Protein AF-A0A1Z9GY76-F1 (afdb_monomer_lite)

pLDDT: mean 87.64, std 12.45, range [45.03, 96.06]

Secondary structure (DSSP, 8-state):
--HHHHHHHHHHTT--HHHHHHHHT--HHHHHHHHH-SSPPPHHHHHHHHHHHHHHHHHHHHT--

Sequence (65 aa):
MSYEDFIDALDELYMSIEEVAEKLGLEVDDVKAWEESDDEIPDSAVDLIKTERENRAADQIETDE

Foldseek 3Di:
DALVVLVVLCVVLVHDLCVLCVVLVHDSVVSVCSNVDPDDDDVSSVVVSVVSVVVVVVVVVVVPD

Structure (mmCIF, N/CA/C/O backbone):
data_AF-A0A1Z9GY76-F1
#
_entry.id   AF-A0A1Z9GY76-F1
#
loop_
_atom_site.group_PDB
_atom_site.id
_atom_site.type_symbol
_atom_site.label_atom_id
_atom_site.label_alt_id
_atom_site.label_comp_id
_atom_site.label_asym_id
_atom_site.label_entity_id
_atom_site.label_seq_id
_atom_site.pdbx_PDB_ins_code
_atom_site.Cartn_x
_atom_site.Cartn_y
_atom_site.Cartn_z
_atom_site.occupancy
_atom_site.B_iso_or_equiv
_atom_site.auth_seq_id
_atom_site.auth_comp_id
_atom_site.auth_asym_id
_atom_site.auth_atom_id
_atom_site.pdbx_PDB_model_num
ATOM 1 N N . MET A 1 1 ? -7.547 -4.143 -12.799 1.00 87.88 1 MET A N 1
ATOM 2 C CA . MET A 1 1 ? -6.793 -5.239 -12.131 1.00 87.88 1 MET A CA 1
ATOM 3 C C . MET A 1 1 ? -7.562 -5.602 -10.877 1.00 87.88 1 MET A C 1
ATOM 5 O O . MET A 1 1 ? -8.035 -4.684 -10.217 1.00 87.88 1 MET A O 1
ATOM 9 N N . SER A 1 2 ? -7.739 -6.888 -10.577 1.00 91.56 2 SER A N 1
ATOM 10 C CA . SER A 1 2 ? -8.398 -7.329 -9.336 1.00 91.56 2 SER A CA 1
ATOM 11 C C . SER A 1 2 ? -7.422 -7.289 -8.159 1.00 91.56 2 SER A C 1
ATOM 13 O O . SER A 1 2 ? -6.213 -7.328 -8.378 1.00 91.56 2 SER A O 1
ATOM 15 N N . TYR A 1 3 ? -7.924 -7.245 -6.921 1.00 92.19 3 TYR A N 1
ATOM 16 C CA . TYR A 1 3 ? -7.068 -7.262 -5.727 1.00 92.19 3 TYR A CA 1
ATOM 17 C C . TYR A 1 3 ? -6.135 -8.478 -5.689 1.00 92.19 3 TYR A C 1
ATOM 19 O O . TYR A 1 3 ? -4.946 -8.325 -5.443 1.00 92.19 3 TYR A O 1
ATOM 27 N N . GLU A 1 4 ? -6.639 -9.669 -6.019 1.00 92.25 4 GLU A N 1
ATOM 28 C CA . GLU A 1 4 ? -5.825 -10.892 -6.079 1.00 92.25 4 GLU A CA 1
ATOM 29 C C . GLU A 1 4 ? -4.647 -10.767 -7.062 1.00 92.25 4 GLU A C 1
ATOM 31 O O . GLU A 1 4 ? -3.522 -11.111 -6.718 1.00 92.25 4 GLU A O 1
ATOM 36 N N . ASP A 1 5 ? -4.891 -10.216 -8.255 1.00 93.38 5 ASP A N 1
ATOM 37 C CA . ASP A 1 5 ? -3.868 -9.991 -9.291 1.00 93.38 5 ASP A CA 1
ATOM 38 C C . ASP A 1 5 ? -2.858 -8.913 -8.858 1.00 93.38 5 ASP A C 1
ATOM 40 O O . ASP A 1 5 ? -1.661 -9.026 -9.109 1.00 93.38 5 ASP A O 1
ATOM 44 N N . PHE A 1 6 ? -3.323 -7.906 -8.115 1.00 93.88 6 PHE A N 1
ATOM 45 C CA . PHE A 1 6 ? -2.457 -6.904 -7.503 1.00 93.88 6 PHE A CA 1
ATOM 46 C C . PHE A 1 6 ? -1.534 -7.509 -6.441 1.00 93.88 6 PHE A C 1
ATOM 48 O O . PHE A 1 6 ? -0.340 -7.224 -6.455 1.00 93.88 6 PHE A O 1
ATOM 55 N N . ILE A 1 7 ? -2.050 -8.365 -5.553 1.00 94.44 7 ILE A N 1
ATOM 56 C CA . ILE A 1 7 ? -1.232 -9.051 -4.544 1.00 94.44 7 ILE A CA 1
ATOM 57 C C . ILE A 1 7 ? -0.223 -10.005 -5.191 1.00 94.44 7 ILE A C 1
ATOM 59 O O . ILE A 1 7 ? 0.928 -10.033 -4.761 1.00 94.44 7 ILE A O 1
ATOM 63 N N . ASP A 1 8 ? -0.615 -10.736 -6.237 1.00 94.38 8 ASP A N 1
ATOM 64 C CA . ASP A 1 8 ? 0.300 -11.606 -6.989 1.00 94.38 8 ASP A CA 1
ATOM 65 C C . ASP A 1 8 ? 1.458 -10.796 -7.598 1.00 94.38 8 ASP A C 1
ATOM 67 O O . ASP A 1 8 ? 2.629 -11.124 -7.407 1.00 94.38 8 ASP A O 1
ATOM 71 N N . ALA A 1 9 ? 1.148 -9.650 -8.213 1.00 94.12 9 ALA A N 1
ATOM 72 C CA . ALA A 1 9 ? 2.161 -8.753 -8.757 1.00 94.12 9 ALA A CA 1
ATOM 73 C C . ALA A 1 9 ? 3.079 -8.152 -7.676 1.00 94.12 9 ALA A C 1
ATOM 75 O O . ALA A 1 9 ? 4.268 -7.938 -7.922 1.00 94.12 9 ALA A O 1
ATOM 76 N N . LEU A 1 10 ? 2.561 -7.882 -6.474 1.00 93.50 10 LEU A N 1
ATOM 77 C CA . LEU A 1 10 ? 3.385 -7.459 -5.341 1.00 93.50 10 LEU A CA 1
ATOM 78 C C . LEU A 1 10 ? 4.349 -8.559 -4.888 1.00 93.50 10 LEU A C 1
ATOM 80 O O . LEU A 1 10 ? 5.516 -8.257 -4.634 1.00 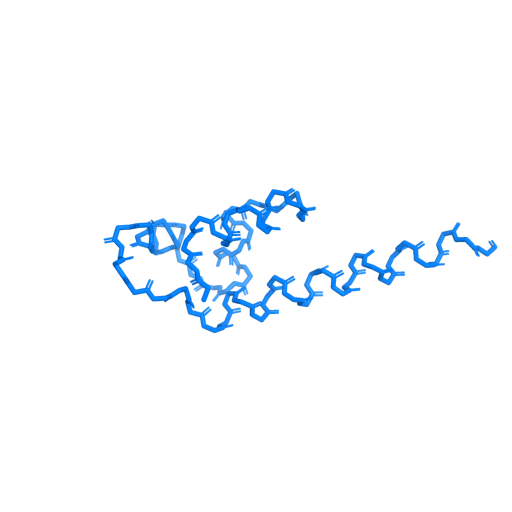93.50 10 LEU A O 1
ATOM 84 N N . ASP A 1 11 ? 3.903 -9.816 -4.835 1.00 92.88 11 ASP A N 1
ATOM 85 C CA . ASP A 1 11 ? 4.758 -10.961 -4.496 1.00 92.88 11 ASP A CA 1
ATOM 86 C C . ASP A 1 11 ? 5.879 -11.143 -5.535 1.00 92.88 11 ASP A C 1
ATOM 88 O O . ASP A 1 11 ? 7.052 -11.232 -5.163 1.00 92.88 11 ASP A O 1
ATOM 92 N N . GLU A 1 12 ? 5.560 -11.046 -6.836 1.00 92.38 12 GLU A N 1
ATOM 93 C CA . GLU A 1 12 ? 6.559 -11.031 -7.920 1.00 92.38 12 GLU A CA 1
ATOM 94 C C . GLU A 1 12 ? 7.600 -9.911 -7.728 1.00 92.38 12 GLU A C 1
ATOM 96 O O . GLU A 1 12 ? 8.795 -10.071 -8.012 1.00 92.38 12 GLU A O 1
ATOM 101 N N . LEU A 1 13 ? 7.153 -8.753 -7.237 1.00 91.31 13 LEU A N 1
ATOM 102 C CA . LEU A 1 13 ? 7.990 -7.589 -6.967 1.00 91.31 13 LEU A CA 1
ATOM 103 C C . LEU A 1 13 ? 8.677 -7.637 -5.593 1.00 91.31 13 LEU A C 1
ATOM 105 O O . LEU A 1 13 ? 9.522 -6.785 -5.318 1.00 91.31 13 LEU A O 1
ATOM 109 N N . TYR A 1 14 ? 8.433 -8.660 -4.768 1.00 91.38 14 TYR A N 1
ATOM 110 C CA . TYR A 1 14 ? 8.826 -8.698 -3.352 1.00 91.38 14 TYR A CA 1
ATOM 111 C C . TYR A 1 14 ? 8.466 -7.398 -2.608 1.00 91.38 14 TYR A C 1
ATOM 113 O O . TYR A 1 14 ? 9.229 -6.939 -1.759 1.00 91.38 14 TYR A O 1
ATOM 121 N N . MET A 1 15 ? 7.334 -6.791 -2.966 1.00 91.56 15 MET A N 1
ATOM 122 C CA . MET A 1 15 ? 6.843 -5.538 -2.403 1.00 91.56 15 MET A CA 1
ATOM 123 C C . MET A 1 15 ? 5.724 -5.816 -1.403 1.00 91.56 15 MET A C 1
ATOM 125 O O . MET A 1 15 ? 4.884 -6.688 -1.611 1.00 91.56 15 MET A O 1
ATOM 129 N N . SER A 1 16 ? 5.691 -5.056 -0.312 1.00 94.94 16 SER A N 1
ATOM 130 C CA . SER A 1 16 ? 4.624 -5.175 0.687 1.00 94.94 16 SER A CA 1
ATOM 131 C C . SER A 1 16 ? 3.519 -4.144 0.471 1.00 94.94 16 SER A C 1
ATOM 133 O O . SER A 1 16 ? 3.771 -3.040 -0.004 1.00 94.94 16 SER A O 1
ATOM 135 N N . ILE A 1 17 ? 2.296 -4.454 0.918 1.00 94.38 17 ILE A N 1
ATOM 136 C CA . ILE A 1 17 ? 1.172 -3.497 0.926 1.00 94.38 17 ILE A CA 1
ATOM 137 C C . ILE A 1 17 ? 1.554 -2.189 1.638 1.00 94.38 17 ILE A C 1
ATOM 139 O O . ILE A 1 17 ? 1.132 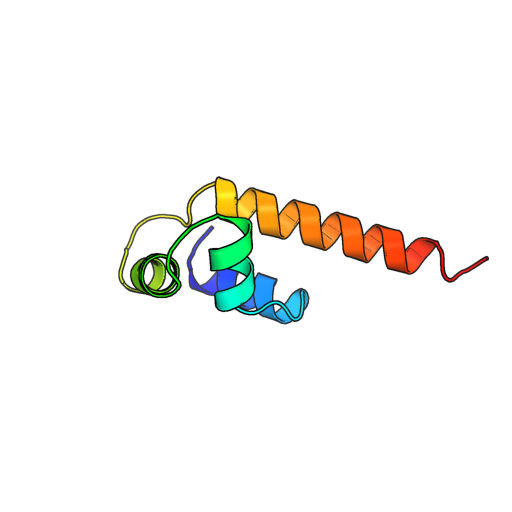-1.116 1.220 1.00 94.38 17 ILE A O 1
ATOM 143 N N . GLU A 1 18 ? 2.371 -2.271 2.690 1.00 95.56 18 GLU A N 1
ATOM 144 C CA . GLU A 1 18 ? 2.881 -1.105 3.423 1.00 95.56 18 GLU A CA 1
ATOM 145 C C . GLU A 1 18 ? 3.693 -0.163 2.526 1.00 95.56 18 GLU A C 1
ATOM 147 O O . GLU A 1 18 ? 3.501 1.049 2.574 1.00 95.56 18 GLU A O 1
ATOM 152 N N . GLU A 1 19 ? 4.545 -0.716 1.661 1.00 94.31 19 GLU A N 1
ATOM 153 C CA . GLU A 1 19 ? 5.334 0.071 0.711 1.00 94.31 19 GLU A CA 1
ATOM 154 C C . GLU A 1 19 ? 4.452 0.689 -0.368 1.00 94.31 19 GLU A C 1
ATOM 156 O O . GLU A 1 19 ? 4.645 1.845 -0.734 1.00 94.31 19 GLU A O 1
ATOM 161 N N . VAL A 1 20 ? 3.456 -0.049 -0.862 1.00 94.44 20 VAL A N 1
ATOM 162 C CA . VAL A 1 20 ? 2.496 0.494 -1.831 1.00 94.44 20 VAL A CA 1
ATOM 163 C C . VAL A 1 20 ? 1.725 1.654 -1.216 1.00 94.44 20 VAL A C 1
ATOM 165 O O . VAL A 1 20 ? 1.625 2.713 -1.829 1.00 94.44 20 VAL A O 1
ATOM 168 N N . ALA A 1 21 ? 1.204 1.470 -0.004 1.00 95.62 21 ALA A N 1
ATOM 169 C CA . ALA A 1 21 ? 0.482 2.504 0.720 1.00 95.62 21 ALA A CA 1
ATOM 170 C C . ALA A 1 21 ? 1.359 3.754 0.889 1.00 95.62 21 ALA A C 1
ATOM 172 O O . ALA A 1 21 ? 0.933 4.850 0.536 1.00 95.62 21 ALA A O 1
ATOM 173 N N . GLU A 1 22 ? 2.621 3.589 1.299 1.00 94.81 22 GLU A N 1
ATOM 174 C CA . GLU A 1 22 ? 3.581 4.692 1.397 1.00 94.81 22 GLU A CA 1
ATOM 175 C C . GLU A 1 22 ? 3.822 5.384 0.044 1.00 94.81 22 GLU A C 1
ATOM 177 O O . GLU A 1 22 ? 3.704 6.609 -0.049 1.00 94.81 22 GLU A O 1
ATOM 182 N N . LYS A 1 23 ? 4.103 4.622 -1.024 1.00 93.81 23 LYS A N 1
ATOM 183 C CA . LYS A 1 23 ? 4.371 5.170 -2.366 1.00 93.81 23 LYS A CA 1
ATOM 184 C C . LYS A 1 23 ? 3.162 5.888 -2.964 1.00 93.81 23 LYS A C 1
ATOM 186 O O . LYS A 1 23 ? 3.331 6.866 -3.691 1.00 93.81 23 LYS A O 1
ATOM 191 N N . LEU A 1 24 ? 1.954 5.420 -2.658 1.00 93.75 24 LEU A N 1
ATOM 192 C CA . LEU A 1 24 ? 0.701 6.034 -3.096 1.00 93.75 24 LEU A CA 1
ATOM 193 C C . LEU A 1 24 ? 0.216 7.149 -2.161 1.00 93.75 24 LEU A C 1
ATOM 195 O O . LEU A 1 24 ? -0.720 7.866 -2.513 1.00 93.75 24 LEU A O 1
ATOM 199 N N . GLY A 1 25 ? 0.837 7.318 -0.990 1.00 95.62 25 GLY A N 1
ATOM 200 C CA . GLY A 1 25 ? 0.391 8.264 0.031 1.00 95.62 25 GLY A CA 1
ATOM 201 C C . GLY A 1 25 ? -0.976 7.908 0.627 1.00 95.62 25 GLY A C 1
ATOM 202 O O . GLY A 1 25 ? -1.747 8.808 0.957 1.00 95.62 25 GLY A O 1
ATOM 203 N N . LEU A 1 26 ? -1.281 6.615 0.719 1.00 95.12 26 LEU A N 1
ATOM 204 C CA . LEU A 1 26 ? -2.512 6.053 1.273 1.00 95.12 26 LEU A CA 1
ATOM 205 C C . LEU A 1 26 ? -2.243 5.386 2.623 1.00 95.12 26 LEU A C 1
ATOM 207 O O . LEU A 1 26 ? -1.098 5.074 2.957 1.00 95.12 26 LEU A O 1
ATOM 211 N N . GLU A 1 27 ? -3.294 5.132 3.401 1.00 96.06 27 GLU A N 1
ATOM 212 C CA . GLU A 1 27 ? -3.162 4.292 4.588 1.00 96.06 27 GLU A CA 1
ATOM 213 C C . GLU A 1 27 ? -3.148 2.810 4.189 1.00 96.06 27 GLU A C 1
ATOM 215 O O . GLU A 1 27 ? -3.768 2.388 3.212 1.00 96.06 27 GLU A O 1
ATOM 220 N N . VAL A 1 28 ? -2.439 1.984 4.961 1.00 95.00 28 VAL A N 1
ATOM 221 C CA . VAL A 1 28 ? -2.388 0.528 4.7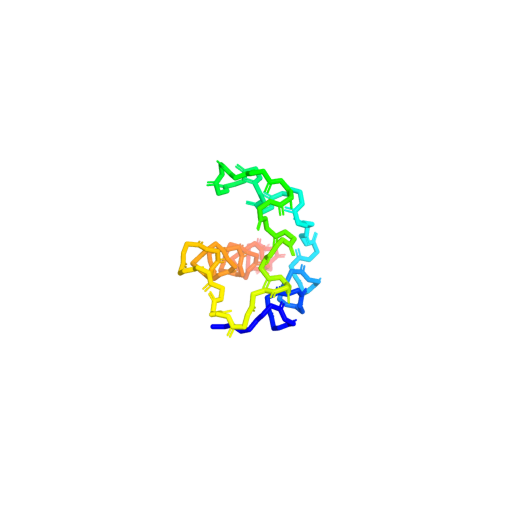32 1.00 95.00 28 VAL A CA 1
ATOM 222 C C . VAL A 1 28 ? -3.792 -0.081 4.777 1.00 95.00 28 VAL A C 1
ATOM 224 O O . VAL A 1 28 ? -4.093 -1.002 4.019 1.00 95.00 28 VAL A O 1
ATOM 227 N N . ASP A 1 29 ? -4.654 0.446 5.646 1.00 94.88 29 ASP A N 1
ATOM 228 C CA . ASP A 1 29 ? -6.058 0.053 5.744 1.00 94.88 29 ASP A CA 1
ATOM 229 C C . ASP A 1 29 ? -6.859 0.407 4.482 1.00 94.88 29 ASP A C 1
ATOM 231 O O . ASP A 1 29 ? -7.684 -0.404 4.070 1.00 94.88 29 ASP A O 1
ATOM 235 N N . ASP A 1 30 ? -6.580 1.532 3.809 1.00 93.75 30 ASP A N 1
ATOM 236 C CA . ASP A 1 30 ? -7.228 1.862 2.529 1.00 93.75 30 ASP A CA 1
ATOM 237 C C . ASP A 1 30 ? -6.877 0.832 1.454 1.00 93.75 30 ASP A C 1
ATOM 239 O O . ASP A 1 30 ? -7.750 0.373 0.721 1.00 93.75 30 ASP A O 1
ATOM 243 N N . VAL A 1 31 ? -5.603 0.433 1.380 1.00 93.31 31 VAL A N 1
ATOM 244 C CA . VAL A 1 31 ? -5.149 -0.568 0.404 1.00 93.31 31 VAL A CA 1
ATOM 245 C C . VAL A 1 31 ? -5.740 -1.944 0.710 1.00 93.31 31 VAL A C 1
ATOM 247 O O . VAL A 1 31 ? -6.104 -2.680 -0.203 1.00 93.31 31 VAL A O 1
ATOM 250 N N . LYS A 1 32 ? -5.878 -2.306 1.990 1.00 92.31 32 LYS A N 1
ATOM 251 C CA . LYS A 1 32 ? -6.539 -3.556 2.397 1.00 92.31 32 LYS A CA 1
ATOM 252 C C . LYS A 1 32 ? -8.040 -3.543 2.122 1.00 92.31 32 LYS A C 1
ATOM 254 O O . LYS A 1 32 ? -8.578 -4.573 1.735 1.00 92.31 32 LYS A O 1
ATOM 259 N N . ALA A 1 33 ? -8.701 -2.395 2.253 1.00 92.94 33 ALA A N 1
ATOM 260 C CA . ALA A 1 33 ? -10.124 -2.255 1.954 1.00 92.94 33 ALA A CA 1
ATOM 261 C C . ALA A 1 33 ? -10.457 -2.510 0.470 1.00 92.94 33 ALA A C 1
ATOM 263 O O . ALA A 1 33 ? -11.617 -2.749 0.126 1.00 92.94 33 ALA A O 1
ATOM 264 N N . TRP A 1 34 ? -9.457 -2.503 -0.419 1.00 92.50 34 TRP A N 1
ATOM 265 C CA . TRP A 1 34 ? -9.637 -2.914 -1.812 1.00 92.50 34 TRP A CA 1
ATOM 266 C C . TRP A 1 34 ? -9.939 -4.409 -1.961 1.00 92.50 34 TRP A C 1
ATOM 268 O O . TRP A 1 34 ? -10.571 -4.778 -2.940 1.00 92.50 34 TRP A O 1
ATOM 278 N N . GLU A 1 35 ? -9.544 -5.259 -1.004 1.00 91.44 35 GLU A N 1
ATOM 279 C CA . GLU A 1 35 ? -9.928 -6.682 -0.984 1.00 91.44 35 GLU A CA 1
ATOM 280 C C . GLU A 1 35 ? -11.443 -6.844 -0.827 1.00 91.44 35 GLU A C 1
ATOM 282 O O . GLU A 1 35 ? -12.071 -7.678 -1.474 1.00 91.44 35 GLU A O 1
ATOM 287 N N . GLU A 1 36 ? -12.031 -6.028 0.046 1.00 88.12 36 GLU A N 1
ATOM 288 C CA . GLU A 1 36 ? -13.462 -6.051 0.353 1.00 88.12 36 GLU A CA 1
ATOM 289 C C . GLU A 1 36 ? -14.297 -5.312 -0.702 1.00 88.12 36 GLU A C 1
ATOM 291 O O . GLU A 1 36 ? -15.528 -5.401 -0.708 1.00 88.12 36 GLU A O 1
ATOM 296 N N . SER A 1 37 ? -13.633 -4.568 -1.588 1.00 81.81 37 SER A N 1
ATOM 297 C CA . SER A 1 37 ? -14.265 -3.845 -2.681 1.00 81.81 37 SER A CA 1
ATOM 298 C C . SER A 1 37 ? -14.392 -4.766 -3.894 1.00 81.81 37 SER A C 1
ATOM 300 O O . SER A 1 37 ? -13.407 -5.288 -4.396 1.00 81.81 37 SER A O 1
ATOM 302 N N . ASP A 1 38 ? -15.608 -4.913 -4.423 1.00 77.94 38 ASP A N 1
ATOM 303 C CA . ASP A 1 38 ? -15.854 -5.605 -5.707 1.00 77.94 38 ASP A CA 1
ATOM 304 C C . ASP A 1 38 ? -15.350 -4.776 -6.917 1.00 77.94 38 ASP A C 1
ATOM 306 O O . ASP A 1 38 ? -15.485 -5.173 -8.073 1.00 77.94 38 ASP A O 1
ATOM 310 N N . ASP A 1 39 ? -14.796 -3.592 -6.642 1.00 85.00 39 ASP A N 1
ATOM 311 C CA . ASP A 1 39 ? -14.260 -2.646 -7.610 1.00 85.00 39 ASP A CA 1
ATOM 312 C C . ASP A 1 39 ? -12.814 -2.965 -8.003 1.00 85.00 39 ASP A C 1
ATOM 314 O O . ASP A 1 39 ? -12.062 -3.670 -7.327 1.00 85.00 39 ASP A O 1
ATOM 318 N N . GLU A 1 40 ? -12.412 -2.410 -9.140 1.00 90.81 40 GLU A N 1
ATOM 319 C CA . GLU A 1 40 ? -11.058 -2.572 -9.647 1.00 90.81 40 GLU A CA 1
ATOM 320 C C . GLU A 1 40 ? -10.047 -1.786 -8.802 1.00 90.81 40 GLU A C 1
ATOM 322 O O . GLU A 1 40 ? -10.325 -0.690 -8.309 1.00 90.81 40 GLU A O 1
ATOM 327 N N . ILE A 1 41 ? -8.827 -2.318 -8.703 1.00 93.38 41 ILE A N 1
ATOM 328 C CA . ILE A 1 41 ? -7.710 -1.635 -8.050 1.00 93.38 41 ILE A CA 1
ATOM 329 C C . ILE A 1 41 ? -7.446 -0.299 -8.755 1.00 93.38 41 ILE A C 1
ATOM 331 O O . ILE A 1 41 ? -7.397 -0.272 -9.992 1.00 93.38 41 ILE A O 1
ATOM 335 N N . PRO A 1 42 ? -7.248 0.803 -8.005 1.00 92.62 42 PRO A N 1
ATOM 336 C CA . PRO A 1 42 ? -7.053 2.119 -8.594 1.00 92.62 42 PRO A CA 1
ATOM 337 C C . PRO A 1 42 ? -5.871 2.147 -9.565 1.00 92.62 42 PRO A C 1
ATOM 339 O O . PRO A 1 42 ? -4.812 1.573 -9.307 1.00 92.62 42 PRO A O 1
ATOM 342 N N . ASP A 1 43 ? -6.038 2.894 -10.659 1.00 93.38 43 ASP A N 1
ATOM 343 C CA . ASP A 1 43 ? -5.047 2.994 -11.739 1.00 93.38 43 ASP A CA 1
ATOM 344 C C . ASP A 1 43 ? -3.669 3.436 -11.220 1.00 93.38 43 ASP A C 1
ATOM 346 O O . ASP A 1 43 ? -2.648 2.939 -11.675 1.00 93.38 43 ASP A O 1
ATOM 350 N N . SER A 1 44 ? -3.620 4.283 -10.185 1.00 93.50 44 SER A N 1
ATOM 351 C CA . SER A 1 44 ? -2.364 4.687 -9.539 1.00 93.50 44 SER A CA 1
ATOM 352 C C . SER A 1 44 ? -1.575 3.513 -8.951 1.00 93.50 44 SER A C 1
ATOM 354 O O . SER A 1 44 ? -0.353 3.492 -9.060 1.00 93.50 44 SER A O 1
ATOM 356 N N . ALA A 1 45 ? -2.246 2.523 -8.358 1.00 93.88 45 ALA A N 1
ATOM 357 C CA . ALA A 1 45 ? -1.585 1.321 -7.853 1.00 93.88 45 ALA A CA 1
ATOM 358 C C . ALA A 1 45 ? -1.140 0.404 -9.002 1.00 93.88 45 ALA A C 1
ATOM 360 O O . ALA A 1 45 ? -0.066 -0.189 -8.944 1.00 93.88 45 ALA A O 1
ATOM 361 N N . VAL A 1 46 ? -1.926 0.333 -10.079 1.00 93.69 46 VAL A N 1
ATOM 362 C CA . VAL A 1 46 ? -1.564 -0.411 -11.296 1.00 93.69 46 VAL A CA 1
ATOM 363 C C . VAL A 1 46 ? -0.314 0.192 -11.951 1.00 93.69 46 VAL A C 1
ATOM 365 O O . VAL A 1 46 ? 0.586 -0.535 -12.372 1.00 93.69 46 VAL A O 1
ATOM 368 N N . ASP A 1 47 ? -0.249 1.519 -12.040 1.00 94.62 47 ASP A N 1
ATOM 369 C CA . ASP A 1 47 ? 0.875 2.257 -12.616 1.00 94.62 47 ASP A CA 1
ATOM 370 C C . ASP A 1 47 ? 2.144 2.109 -11.766 1.00 94.62 47 ASP A C 1
ATOM 372 O O . ASP A 1 47 ? 3.239 1.924 -12.305 1.00 94.62 47 ASP A O 1
ATOM 376 N N . LEU A 1 48 ? 1.988 2.069 -10.436 1.00 93.50 48 LEU A N 1
ATOM 377 C CA . LEU A 1 48 ? 3.070 1.760 -9.505 1.00 93.50 48 LEU A CA 1
ATOM 378 C C . LEU A 1 48 ? 3.687 0.389 -9.802 1.00 93.50 48 LEU A C 1
ATOM 380 O O . LEU A 1 48 ? 4.890 0.300 -10.030 1.00 93.50 48 LEU A O 1
ATOM 384 N N . ILE A 1 49 ? 2.869 -0.666 -9.859 1.00 93.0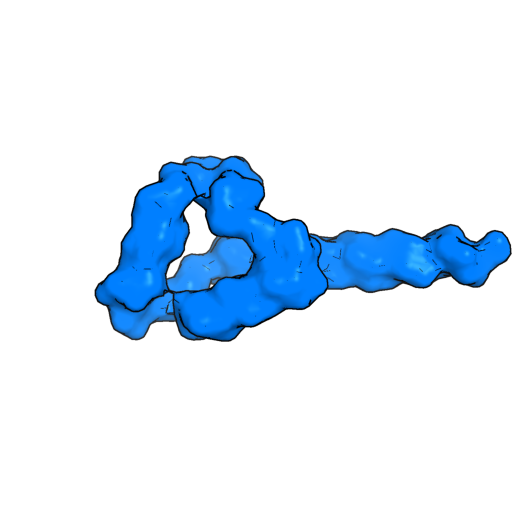0 49 ILE A N 1
ATOM 385 C CA . ILE A 1 49 ? 3.322 -2.033 -10.168 1.00 93.00 49 ILE A CA 1
ATOM 386 C C . ILE A 1 49 ? 4.093 -2.063 -11.492 1.00 93.00 49 ILE A C 1
ATOM 388 O O . ILE A 1 49 ? 5.171 -2.654 -11.572 1.00 93.00 49 I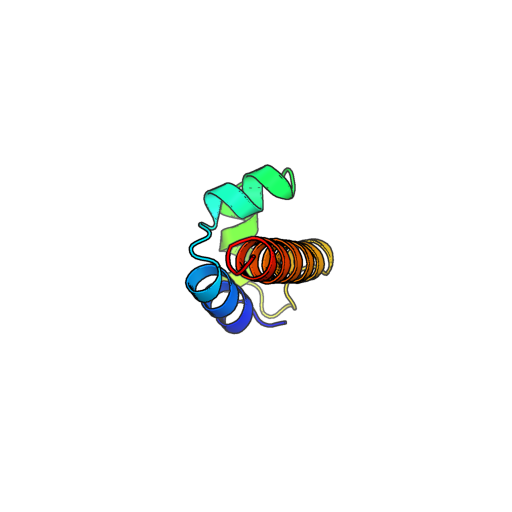LE A O 1
ATOM 392 N N . LYS A 1 50 ? 3.567 -1.414 -12.540 1.00 92.50 50 LYS A N 1
ATOM 393 C CA . LYS A 1 50 ? 4.239 -1.339 -13.847 1.00 92.50 50 LYS A CA 1
ATOM 394 C C . LYS A 1 50 ? 5.598 -0.655 -13.739 1.00 92.50 50 LYS A C 1
ATOM 396 O O . LYS A 1 50 ? 6.589 -1.215 -14.199 1.00 92.50 50 LYS A O 1
ATOM 401 N N . THR A 1 51 ? 5.647 0.500 -13.081 1.00 92.44 51 THR A N 1
ATOM 402 C CA . THR A 1 51 ? 6.877 1.275 -12.882 1.00 92.44 51 THR A CA 1
ATOM 403 C C . THR A 1 51 ? 7.931 0.473 -12.118 1.00 92.44 51 THR A C 1
ATOM 405 O O . THR A 1 51 ? 9.102 0.466 -12.498 1.00 92.44 51 THR A O 1
ATOM 408 N N . GLU A 1 52 ? 7.538 -0.235 -11.061 1.00 91.75 52 GLU A N 1
ATOM 409 C CA . GLU A 1 52 ? 8.446 -1.070 -10.268 1.00 91.75 52 GLU A CA 1
ATOM 410 C C . GLU A 1 52 ? 8.949 -2.274 -11.067 1.00 91.75 52 GLU A C 1
ATOM 412 O O . GLU A 1 52 ? 10.136 -2.601 -11.022 1.00 91.75 52 GLU A O 1
ATOM 417 N N . ARG A 1 53 ? 8.074 -2.898 -11.864 1.00 89.94 53 ARG A N 1
ATOM 418 C CA . ARG A 1 53 ? 8.446 -3.998 -12.761 1.00 89.94 53 ARG A CA 1
ATOM 419 C C . ARG A 1 53 ? 9.463 -3.553 -13.805 1.00 89.94 53 ARG A C 1
ATOM 421 O O . ARG A 1 53 ? 10.425 -4.276 -14.055 1.00 89.94 53 ARG A O 1
ATOM 428 N N . GLU A 1 54 ? 9.279 -2.370 -14.386 1.00 89.31 54 GLU A N 1
ATOM 429 C CA . GLU A 1 54 ? 10.225 -1.785 -15.339 1.00 89.31 54 GLU A CA 1
ATOM 430 C C . GLU A 1 54 ? 11.554 -1.406 -14.677 1.00 89.31 54 GLU A C 1
ATOM 432 O O . GLU A 1 54 ? 12.607 -1.736 -15.219 1.00 89.31 54 GLU A O 1
ATOM 437 N N . ASN A 1 55 ? 11.530 -0.799 -13.484 1.00 87.81 55 ASN A N 1
ATOM 438 C CA . ASN A 1 55 ? 12.750 -0.495 -12.727 1.00 87.81 55 ASN A CA 1
ATOM 439 C C . ASN A 1 55 ? 13.557 -1.762 -12.435 1.00 87.81 55 ASN A C 1
ATOM 441 O O . ASN A 1 55 ? 14.768 -1.790 -12.630 1.00 87.81 55 ASN A O 1
ATOM 445 N N . ARG A 1 56 ? 12.888 -2.837 -12.014 1.00 82.50 56 ARG A N 1
ATOM 446 C CA . ARG A 1 56 ? 13.558 -4.101 -11.701 1.00 82.50 56 ARG A CA 1
ATOM 447 C C . ARG A 1 56 ? 14.078 -4.816 -12.943 1.00 82.50 56 ARG A C 1
ATOM 449 O O . ARG A 1 56 ? 15.135 -5.439 -12.895 1.00 82.50 56 ARG A O 1
ATOM 456 N N . ALA A 1 57 ? 13.344 -4.732 -14.051 1.00 77.94 57 ALA A N 1
ATOM 457 C CA . ALA A 1 57 ? 13.806 -5.239 -15.337 1.00 77.94 57 ALA A CA 1
ATOM 458 C C . ALA A 1 57 ? 15.045 -4.473 -15.827 1.00 77.94 57 ALA A C 1
ATOM 460 O O . ALA A 1 57 ? 15.949 -5.093 -16.376 1.00 77.94 57 ALA A O 1
ATOM 461 N N . ALA A 1 58 ? 15.112 -3.159 -15.596 1.00 74.56 58 ALA A N 1
ATOM 462 C CA . ALA A 1 58 ? 16.281 -2.345 -15.914 1.00 74.56 58 ALA A CA 1
ATOM 463 C C . ALA A 1 58 ? 17.494 -2.688 -15.026 1.00 74.56 58 ALA A C 1
ATOM 465 O O . ALA A 1 58 ? 18.590 -2.870 -15.548 1.00 74.56 58 ALA A O 1
ATOM 466 N N . ASP A 1 59 ? 17.289 -2.879 -13.718 1.00 64.31 59 ASP A N 1
ATOM 467 C CA . ASP A 1 59 ? 18.346 -3.259 -12.761 1.00 64.31 59 ASP A CA 1
ATOM 468 C C . ASP A 1 59 ? 18.998 -4.615 -13.113 1.00 64.31 59 ASP A C 1
ATOM 470 O O . ASP A 1 59 ? 20.205 -4.821 -12.975 1.00 64.31 59 ASP A O 1
ATOM 474 N N . GLN A 1 60 ? 18.208 -5.534 -13.677 1.00 57.50 60 GLN A N 1
ATOM 475 C CA . GLN A 1 60 ? 18.686 -6.837 -14.143 1.00 57.50 60 GLN A CA 1
ATOM 476 C C . GLN A 1 60 ? 19.514 -6.767 -15.440 1.00 57.50 60 GLN A C 1
ATOM 478 O O . GLN A 1 60 ? 20.237 -7.712 -15.741 1.00 57.50 60 GLN A O 1
ATOM 483 N N . ILE A 1 61 ? 19.421 -5.674 -16.206 1.00 58.50 61 ILE A N 1
ATOM 484 C CA . ILE A 1 61 ? 20.195 -5.476 -17.442 1.00 58.50 61 ILE A CA 1
ATOM 485 C C . ILE A 1 61 ? 21.579 -4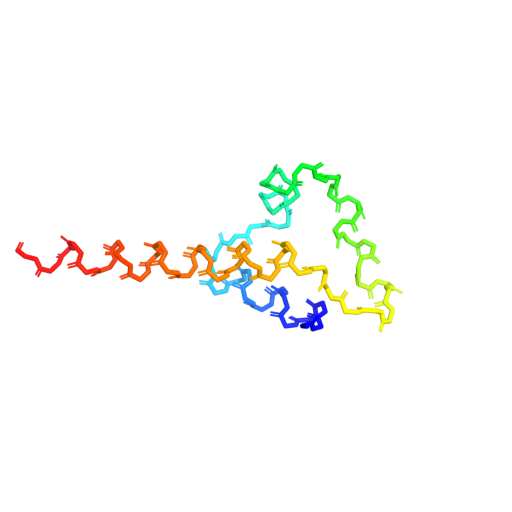.886 -17.130 1.00 58.50 61 ILE A C 1
ATOM 487 O O . ILE A 1 61 ? 22.550 -5.269 -17.770 1.00 58.50 61 ILE A O 1
ATOM 491 N N . GLU A 1 62 ? 21.707 -4.017 -16.123 1.00 53.88 62 GLU A N 1
ATOM 492 C CA . GLU A 1 62 ? 22.994 -3.382 -15.772 1.00 53.88 62 GLU A CA 1
ATOM 493 C C . GLU A 1 62 ? 23.995 -4.321 -15.071 1.00 53.88 62 GLU A C 1
ATOM 495 O O . GLU A 1 62 ? 25.168 -3.983 -14.928 1.00 53.88 62 GLU A O 1
ATOM 500 N N . THR A 1 63 ? 23.571 -5.511 -14.635 1.00 55.03 63 THR A N 1
ATOM 501 C CA . THR A 1 63 ? 24.462 -6.496 -13.991 1.00 55.03 63 THR A CA 1
ATOM 502 C C . THR A 1 63 ? 25.107 -7.495 -14.962 1.00 55.03 63 THR A C 1
ATOM 504 O O . THR A 1 63 ? 25.937 -8.297 -14.527 1.00 55.03 63 THR A O 1
ATOM 507 N N . ASP A 1 64 ? 24.790 -7.419 -16.259 1.00 46.97 64 ASP A N 1
ATOM 508 C CA . ASP A 1 64 ? 25.387 -8.221 -17.340 1.00 46.97 64 ASP A CA 1
ATOM 509 C C . ASP A 1 64 ? 26.243 -7.330 -18.274 1.00 46.97 64 ASP A C 1
ATOM 511 O O . ASP A 1 64 ? 26.009 -7.265 -19.477 1.00 46.97 64 ASP A O 1
ATOM 515 N N . GLU A 1 65 ? 27.230 -6.603 -17.728 1.00 45.03 65 GLU A N 1
ATOM 516 C CA . GLU A 1 65 ? 28.300 -5.933 -18.506 1.00 45.03 65 GLU A CA 1
ATOM 517 C C . GLU A 1 65 ? 29.705 -6.186 -17.931 1.00 45.03 65 GLU A C 1
ATOM 519 O O . GLU A 1 65 ? 29.910 -6.040 -16.702 1.00 45.03 65 GLU A O 1
#

Radius of gyration: 12.87 Å; chains: 1; bounding box: 44×20×24 Å